Protein AF-L2GPK9-F1 (afdb_monomer_lite)

pLDDT: mean 71.72, std 14.62, range [47.62, 94.94]

Radius of gyration: 37.65 Å; chains: 1; bounding box: 80×29×117 Å

Sequence (103 aa):
MLRKLNVPTHHSKVYISKYLNKDEVLEAPKKIKKKHSPYFPNILCKFYAKNGCSKGDECIFSHDISRFQTGIEETEYALKEEDENEDMKKLHEDKSTFVSPFE

Secondary structure (DSSP, 8-state):
--------SSS-HHHHHHHHHT-S--------------SEEEEE-HHHHTT--TTGGG-SEE--GGG------------------------------------

InterPro domains:
  IPR000571 Zinc finger, CCCH-type [PS50103] (39-66)
  IPR036855 Zinc finger, CCCH-type superfamily [SSF90229] (42-64)
  IPR041367 E3 ligase, CCCH-type zinc finger [PF18044] (44-64)

Organism: Vittaforma corneae (strain ATCC 50505) (NCBI:txid993615)

Structure (mmCIF, N/CA/C/O backbone):
data_AF-L2GPK9-F1
#
_entry.id   AF-L2GPK9-F1
#
loop_
_atom_site.group_PDB
_atom_site.id
_atom_site.type_symbol
_atom_site.label_atom_id
_atom_site.label_alt_id
_atom_site.label_comp_id
_atom_site.label_asym_id
_atom_site.label_entity_id
_atom_site.label_seq_id
_atom_site.pdbx_PDB_ins_code
_atom_site.Cartn_x
_atom_site.Cartn_y
_atom_site.Cartn_z
_atom_site.occupancy
_atom_site.B_iso_or_equiv
_atom_site.auth_seq_id
_atom_site.auth_comp_id
_atom_site.auth_asym_id
_atom_site.auth_atom_id
_atom_site.pdbx_PDB_model_num
ATOM 1 N N . MET A 1 1 ? -19.624 5.073 43.455 1.00 68.69 1 MET A N 1
ATOM 2 C CA . MET A 1 1 ? -18.413 4.640 42.720 1.00 68.69 1 MET A CA 1
ATOM 3 C C . MET A 1 1 ? -18.837 4.169 41.335 1.00 68.69 1 MET A C 1
ATOM 5 O O . MET A 1 1 ? -19.572 3.193 41.251 1.00 68.69 1 MET A O 1
ATOM 9 N N . LEU A 1 2 ? -18.468 4.876 40.262 1.00 55.59 2 LEU A N 1
ATOM 10 C CA . LEU A 1 2 ? -18.796 4.434 38.901 1.00 55.59 2 LEU A CA 1
ATOM 11 C C . LEU A 1 2 ? -17.942 3.208 38.559 1.00 55.59 2 LEU A C 1
ATOM 13 O O . LEU A 1 2 ? -16.715 3.257 38.654 1.00 55.59 2 LEU A O 1
ATOM 17 N N . ARG A 1 3 ? -18.593 2.096 38.201 1.00 61.28 3 ARG A N 1
ATOM 18 C CA . ARG A 1 3 ? -17.898 0.887 37.745 1.00 61.28 3 ARG A CA 1
ATOM 19 C C . ARG A 1 3 ? -17.177 1.230 36.444 1.00 61.28 3 ARG A C 1
ATOM 21 O O . ARG A 1 3 ? -17.822 1.620 35.474 1.00 61.28 3 ARG A O 1
ATOM 28 N N . LYS A 1 4 ? -15.849 1.101 36.423 1.00 54.50 4 LYS A N 1
ATOM 29 C CA . LYS A 1 4 ? -15.071 1.216 35.186 1.00 54.50 4 LYS A CA 1
ATOM 30 C C . LYS A 1 4 ? -15.477 0.057 34.279 1.00 54.50 4 LYS A C 1
ATOM 32 O O . LYS A 1 4 ? -15.090 -1.083 34.518 1.00 54.50 4 LYS A O 1
ATOM 37 N N . LEU A 1 5 ? -16.305 0.339 33.280 1.00 62.94 5 LEU A N 1
ATOM 38 C CA . LEU A 1 5 ? -16.578 -0.614 32.215 1.00 62.94 5 LEU A CA 1
ATOM 39 C C . LEU A 1 5 ? -15.303 -0.735 31.381 1.00 62.94 5 LEU A C 1
ATOM 41 O O . LEU A 1 5 ? -14.780 0.267 30.894 1.00 62.94 5 LEU A O 1
ATOM 45 N N . ASN A 1 6 ? -14.788 -1.954 31.241 1.00 62.47 6 ASN A N 1
ATOM 46 C CA . ASN A 1 6 ? -13.648 -2.236 30.378 1.00 62.47 6 ASN A CA 1
ATOM 47 C C . ASN A 1 6 ? -14.157 -2.282 28.928 1.00 62.47 6 ASN A C 1
ATOM 49 O O . ASN A 1 6 ? -14.449 -3.347 28.390 1.00 62.47 6 ASN A O 1
ATOM 53 N N . VAL A 1 7 ? -14.424 -1.107 28.352 1.00 61.34 7 VAL A N 1
ATOM 54 C CA . VAL A 1 7 ? -14.968 -0.974 26.995 1.00 61.34 7 VAL A CA 1
ATOM 55 C C . VAL A 1 7 ? -13.808 -1.001 25.996 1.00 61.34 7 VAL A C 1
ATOM 57 O O . VAL A 1 7 ? -12.851 -0.249 26.175 1.00 61.34 7 VAL A O 1
ATOM 60 N N . PRO A 1 8 ? -13.871 -1.814 24.928 1.00 66.69 8 PRO A N 1
ATOM 61 C CA . PRO A 1 8 ? -12.860 -1.807 23.876 1.00 66.69 8 PRO A CA 1
ATOM 62 C C . PRO A 1 8 ? -12.878 -0.466 23.117 1.00 66.69 8 PRO A C 1
ATOM 64 O O . PRO A 1 8 ? -13.730 -0.233 22.264 1.00 66.69 8 PRO A O 1
ATOM 67 N N . THR A 1 9 ? -11.950 0.441 23.435 1.00 63.94 9 THR A N 1
ATOM 68 C CA . THR A 1 9 ? -11.950 1.831 22.930 1.00 63.94 9 THR A CA 1
ATOM 69 C C . THR A 1 9 ? -11.411 1.993 21.506 1.00 63.94 9 THR A C 1
ATOM 71 O O . THR A 1 9 ? -11.593 3.048 20.908 1.00 63.94 9 THR A O 1
ATOM 74 N N . HIS A 1 10 ? -10.777 0.962 20.937 1.00 71.88 10 HIS A N 1
ATOM 75 C CA . HIS A 1 10 ? -10.147 1.013 19.611 1.00 71.88 10 HIS A CA 1
ATOM 76 C C . HIS A 1 10 ? -10.746 -0.019 18.637 1.00 71.88 10 HIS A C 1
ATOM 78 O O . HIS A 1 10 ? -10.041 -0.818 18.016 1.00 71.88 10 HIS A O 1
ATOM 84 N N . HIS A 1 11 ? -12.072 -0.026 18.518 1.00 72.12 11 HIS A N 1
ATOM 85 C CA . HIS A 1 11 ? -12.796 -0.880 17.576 1.00 72.12 11 HIS A CA 1
ATOM 86 C C . HIS A 1 11 ? -13.706 -0.052 16.668 1.00 72.12 11 HIS A C 1
ATOM 88 O O . HIS A 1 11 ? -13.986 1.113 16.941 1.00 72.12 11 HIS A O 1
ATOM 94 N N . SER A 1 12 ? -14.146 -0.638 15.551 1.00 78.25 12 SER A N 1
ATOM 95 C CA . SER A 1 12 ? -15.017 0.061 14.604 1.00 78.25 12 SER A CA 1
ATOM 96 C C . SER A 1 12 ? -16.313 0.524 15.281 1.00 78.25 12 SER A C 1
ATOM 98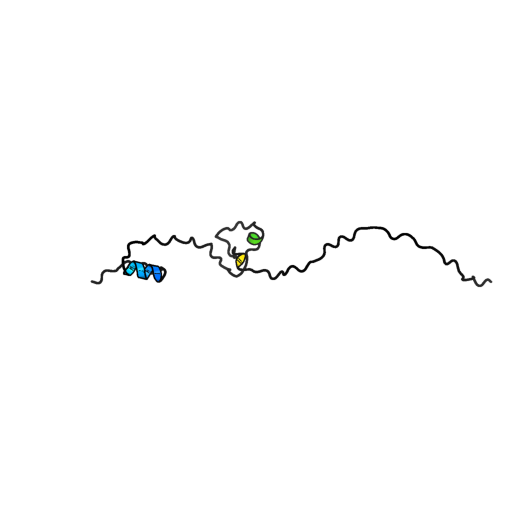 O O . SER A 1 12 ? -16.817 -0.122 16.201 1.00 78.25 12 SER A O 1
ATOM 100 N N . LYS A 1 13 ? -16.899 1.621 14.786 1.00 80.62 13 LYS A N 1
ATOM 101 C CA . LYS A 1 13 ? -18.177 2.161 15.290 1.00 80.62 13 LYS A CA 1
ATOM 102 C C . LYS A 1 13 ? -19.283 1.094 15.335 1.00 80.62 13 LYS A C 1
ATOM 104 O O . LYS A 1 13 ? -20.061 1.051 16.282 1.00 80.62 13 LYS A O 1
ATOM 109 N N . VAL A 1 14 ? -19.296 0.194 14.348 1.00 79.31 14 VAL A N 1
ATOM 110 C CA . VAL A 1 14 ? -20.222 -0.948 14.263 1.00 79.31 14 VAL A CA 1
ATOM 111 C C . VAL A 1 14 ? -20.005 -1.941 15.410 1.00 79.31 14 VAL A C 1
ATOM 113 O O . VAL A 1 14 ? -20.970 -2.393 16.018 1.00 79.31 14 VAL A O 1
ATOM 116 N N . TYR A 1 15 ? -18.752 -2.259 15.740 1.00 75.31 15 TYR A N 1
ATOM 117 C CA . TYR A 1 15 ? -18.425 -3.158 16.849 1.00 75.31 15 TYR A CA 1
ATOM 118 C C . TYR A 1 15 ? -18.801 -2.546 18.204 1.00 75.31 15 TYR A C 1
ATOM 120 O O . TYR A 1 15 ? -19.410 -3.217 19.032 1.00 75.31 15 TYR A O 1
ATOM 128 N N . ILE A 1 16 ? -18.499 -1.259 18.409 1.00 79.25 16 ILE A N 1
ATOM 129 C CA . ILE A 1 16 ? -18.842 -0.544 19.647 1.00 79.25 16 ILE A CA 1
ATOM 130 C C . ILE A 1 16 ? -20.366 -0.507 19.841 1.00 79.25 16 ILE A C 1
ATOM 132 O O . ILE A 1 16 ? -20.841 -0.766 20.943 1.00 79.25 16 ILE A O 1
ATOM 136 N N . SER A 1 17 ? -21.135 -0.261 18.773 1.00 80.69 17 SER A N 1
ATOM 137 C CA . SER A 1 17 ? -22.604 -0.297 18.811 1.00 80.69 17 SER A CA 1
ATOM 138 C C . SER A 1 17 ? -23.140 -1.654 19.274 1.00 80.69 17 SER A C 1
ATOM 140 O O . SER A 1 17 ? -23.973 -1.700 20.171 1.00 80.69 17 SER A O 1
ATOM 142 N N . LYS A 1 18 ? -22.648 -2.759 18.702 1.00 78.56 18 LYS A N 1
ATOM 143 C CA . LYS A 1 18 ? -23.078 -4.118 19.078 1.00 78.56 18 LYS A CA 1
ATOM 144 C C . LYS A 1 18 ? -22.677 -4.482 20.511 1.00 78.56 18 LYS A C 1
ATOM 146 O O . LYS A 1 18 ? -23.461 -5.085 21.235 1.00 78.56 18 LYS A O 1
ATOM 151 N N . TYR A 1 19 ? -21.486 -4.059 20.946 1.00 74.50 19 TYR A N 1
ATOM 152 C CA . TYR A 1 19 ? -21.000 -4.259 22.316 1.00 74.50 19 TYR A CA 1
ATOM 153 C C . TYR A 1 19 ? -21.883 -3.556 23.358 1.00 74.50 19 TYR A C 1
ATOM 155 O O . TYR A 1 19 ? -22.182 -4.131 24.402 1.00 74.50 19 TYR A O 1
ATOM 163 N N . LEU A 1 20 ? -22.325 -2.326 23.072 1.00 80.81 20 LEU A N 1
ATOM 164 C CA . LEU A 1 20 ? -23.234 -1.579 23.949 1.00 80.81 20 LEU A CA 1
ATOM 165 C C . LEU A 1 20 ? -24.628 -2.215 24.021 1.00 80.81 20 LEU A C 1
ATOM 167 O O . LEU A 1 20 ? -25.238 -2.211 25.088 1.00 80.81 20 LEU A O 1
ATOM 171 N N . ASN A 1 21 ? -25.091 -2.803 22.917 1.00 83.62 21 ASN A N 1
ATOM 172 C CA . ASN A 1 21 ? -26.389 -3.472 22.830 1.00 83.62 21 ASN A CA 1
ATOM 173 C C . ASN A 1 21 ? -26.395 -4.899 23.412 1.00 83.62 21 ASN A C 1
ATOM 175 O O . ASN A 1 21 ? -27.468 -5.464 23.588 1.00 83.62 21 ASN A O 1
ATOM 179 N N . LYS A 1 22 ? -25.225 -5.470 23.750 1.00 71.25 22 LYS A N 1
ATOM 180 C CA . LYS A 1 22 ? -25.058 -6.878 24.172 1.00 71.25 22 LYS A CA 1
ATOM 181 C C . LYS A 1 22 ? -25.631 -7.895 23.174 1.00 71.25 22 LYS A C 1
ATOM 183 O O . LYS A 1 22 ? -26.070 -8.970 23.574 1.00 71.25 22 LYS A O 1
ATOM 188 N N . ASP A 1 23 ? -25.587 -7.588 21.882 1.00 73.56 23 ASP A N 1
ATOM 189 C CA . ASP A 1 23 ? -25.968 -8.554 20.852 1.00 73.56 23 ASP A CA 1
ATOM 190 C C . ASP A 1 23 ? -24.928 -9.697 20.853 1.00 73.56 23 ASP A C 1
ATOM 192 O O . ASP A 1 23 ? -23.748 -9.460 20.588 1.00 73.56 23 ASP A O 1
ATOM 196 N N . GLU A 1 24 ? -25.341 -10.926 21.187 1.00 63.50 24 GLU A N 1
ATOM 197 C CA . GLU A 1 24 ? -24.496 -12.105 21.497 1.00 63.50 24 GLU A CA 1
ATOM 198 C C . GLU A 1 24 ? -23.598 -12.643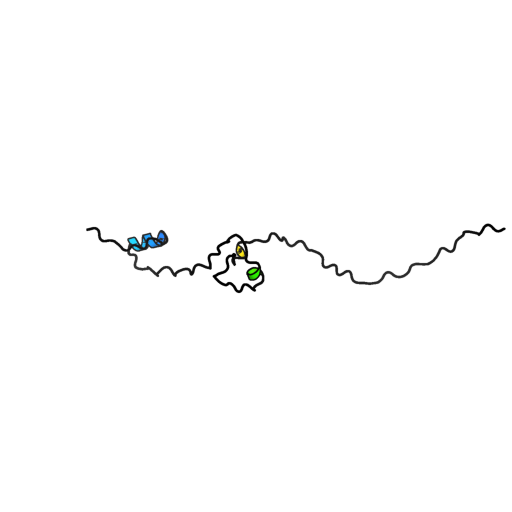 20.357 1.00 63.50 24 GLU A C 1
ATOM 200 O O . GLU A 1 24 ? -23.044 -13.734 20.454 1.00 63.50 24 GLU A O 1
ATOM 205 N N . VAL A 1 25 ? -23.359 -11.888 19.286 1.00 59.56 25 VAL A N 1
ATOM 206 C CA . VAL A 1 25 ? -22.484 -12.309 18.180 1.00 59.56 25 VAL A CA 1
ATOM 207 C C . VAL A 1 25 ? -21.262 -11.400 18.106 1.00 59.56 25 VAL A C 1
ATOM 209 O O . VAL A 1 25 ? -21.084 -10.615 17.172 1.00 59.56 25 VAL A O 1
ATOM 212 N N . LEU A 1 26 ? -20.400 -11.493 19.117 1.00 60.44 26 LEU A N 1
ATOM 213 C CA . LEU A 1 26 ? -19.058 -10.920 19.066 1.00 60.44 26 LEU A CA 1
ATOM 214 C C . LEU A 1 26 ? -18.065 -12.025 18.705 1.00 60.44 26 LEU A C 1
ATOM 216 O O . LEU A 1 26 ? -17.259 -12.453 19.528 1.00 60.44 26 LEU A O 1
ATOM 220 N N . GLU A 1 27 ? -18.094 -12.461 17.442 1.00 62.16 27 GLU A N 1
ATOM 221 C CA . GLU A 1 27 ? -16.880 -12.997 16.822 1.00 62.16 27 GLU A CA 1
ATOM 222 C C . GLU A 1 27 ? -15.799 -11.929 17.024 1.00 62.16 27 GLU A C 1
ATOM 224 O O . GLU A 1 27 ? -15.904 -10.813 16.498 1.00 62.16 27 GLU A O 1
ATOM 229 N N . ALA A 1 28 ? -14.806 -12.228 17.866 1.00 59.00 28 ALA A N 1
ATOM 230 C CA . ALA A 1 28 ? -13.729 -11.295 18.149 1.00 59.00 28 ALA A CA 1
ATOM 231 C C . ALA A 1 28 ? -13.136 -10.835 16.807 1.00 59.00 28 ALA A C 1
ATOM 233 O O . ALA A 1 28 ? -12.825 -11.687 15.967 1.00 59.00 28 ALA A O 1
ATOM 234 N N . PRO A 1 29 ? -12.993 -9.518 16.560 1.00 61.28 29 PRO A N 1
ATOM 235 C CA . PRO A 1 29 ? -12.496 -9.038 15.284 1.00 61.28 29 PRO A CA 1
ATOM 236 C C . PRO A 1 29 ? -11.130 -9.670 15.070 1.00 61.28 29 PRO A C 1
ATOM 238 O O . PRO A 1 29 ? -10.201 -9.435 15.850 1.00 61.28 29 PRO A O 1
ATOM 241 N N . LYS A 1 30 ? -11.036 -10.526 14.045 1.00 60.47 30 LYS A N 1
ATOM 242 C CA . LYS A 1 30 ? -9.793 -11.201 13.678 1.00 60.47 30 LYS A CA 1
ATOM 243 C C . LYS A 1 30 ? -8.741 -10.108 13.577 1.00 60.47 30 LYS A C 1
ATOM 245 O O . LYS A 1 30 ? -8.903 -9.187 12.777 1.00 60.47 30 LYS A O 1
ATOM 250 N N . LYS A 1 31 ? -7.717 -10.159 14.439 1.00 55.31 31 LYS A N 1
ATOM 251 C CA . LYS A 1 31 ? -6.597 -9.214 14.401 1.00 55.31 31 LYS A CA 1
ATOM 252 C C . LYS A 1 31 ? -6.044 -9.268 12.984 1.00 55.31 31 LYS A C 1
ATOM 254 O O . LYS A 1 31 ? -5.358 -10.226 12.634 1.00 55.31 31 LYS A O 1
ATOM 259 N N . ILE A 1 32 ? -6.378 -8.276 12.163 1.00 61.06 32 ILE A N 1
ATOM 260 C CA . ILE A 1 32 ? -5.765 -8.115 10.853 1.00 61.06 32 ILE A CA 1
ATOM 261 C C . ILE A 1 32 ? -4.291 -7.907 11.179 1.00 61.06 32 ILE A C 1
ATOM 263 O O . ILE A 1 32 ? -3.933 -6.891 11.780 1.00 61.06 32 ILE A O 1
ATOM 267 N N . LYS A 1 33 ? -3.458 -8.921 10.908 1.00 56.88 33 LYS A N 1
ATOM 268 C CA . LYS A 1 33 ? -2.013 -8.813 11.098 1.00 56.88 33 LYS A CA 1
ATOM 269 C C . LYS A 1 33 ? -1.592 -7.619 10.255 1.00 56.88 33 LYS A C 1
ATOM 271 O O . LYS A 1 33 ? -1.745 -7.648 9.034 1.00 56.88 33 LYS A O 1
ATOM 276 N N . LYS A 1 34 ? -1.190 -6.533 10.916 1.00 56.06 34 LYS A N 1
ATOM 277 C CA . LYS A 1 34 ? -0.728 -5.333 10.226 1.00 56.06 34 LYS A CA 1
ATOM 278 C C . LYS A 1 34 ? 0.423 -5.791 9.338 1.00 56.06 34 LYS A C 1
ATOM 280 O O . LYS A 1 34 ? 1.397 -6.332 9.857 1.00 56.06 34 LYS A O 1
ATOM 285 N N . LYS A 1 35 ? 0.274 -5.656 8.017 1.00 63.38 35 LYS A N 1
ATOM 286 C CA . LYS A 1 35 ? 1.410 -5.813 7.108 1.00 63.38 35 LYS A CA 1
ATOM 287 C C . LYS A 1 35 ? 2.473 -4.814 7.570 1.00 63.38 35 LYS A C 1
ATOM 289 O O . LYS A 1 35 ? 2.108 -3.726 8.022 1.00 63.38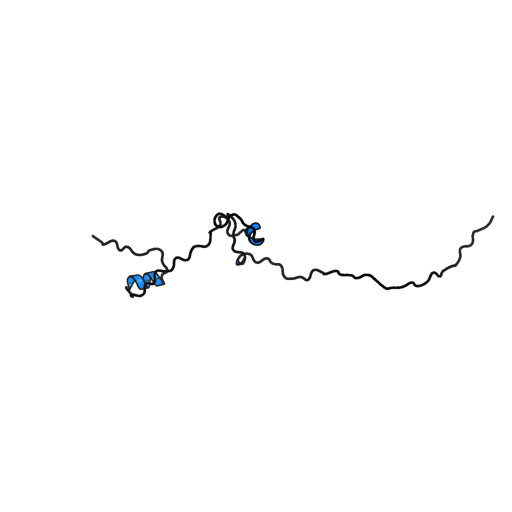 35 LYS A O 1
ATOM 294 N N . HIS A 1 36 ? 3.736 -5.230 7.548 1.00 76.81 36 HIS A N 1
ATOM 295 C CA . H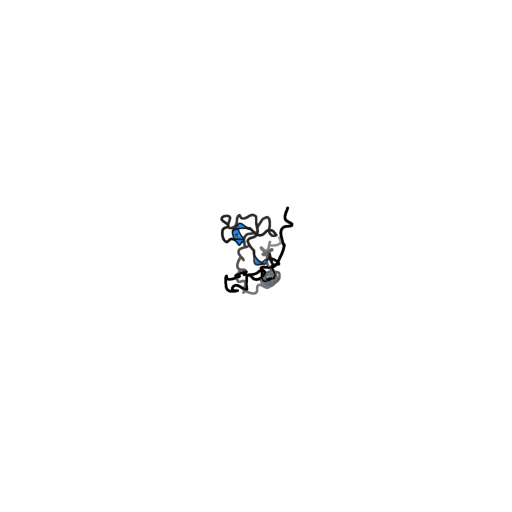IS A 1 36 ? 4.887 -4.418 7.926 1.00 76.81 36 HIS A CA 1
ATOM 296 C C . HIS A 1 36 ? 4.705 -2.936 7.530 1.00 76.81 36 HIS A C 1
ATOM 298 O O . HIS A 1 36 ? 4.367 -2.640 6.383 1.00 76.81 36 HIS A O 1
ATOM 304 N N . SER A 1 37 ? 4.857 -2.025 8.502 1.00 83.44 37 SER A N 1
ATOM 305 C CA . SER A 1 37 ? 4.718 -0.576 8.310 1.00 83.44 37 SER A CA 1
ATOM 306 C C . SER A 1 37 ? 6.106 0.023 8.069 1.00 83.44 37 SER A C 1
ATOM 308 O O . SER A 1 37 ? 6.826 0.251 9.044 1.00 83.44 37 SER A O 1
ATOM 310 N N . PRO A 1 38 ? 6.502 0.269 6.811 1.00 87.06 38 PRO A N 1
ATOM 311 C CA . PRO A 1 38 ? 7.819 0.807 6.488 1.00 87.06 38 PRO A CA 1
ATOM 312 C C . PRO A 1 38 ? 7.973 2.239 7.012 1.00 87.06 38 PRO A C 1
ATOM 314 O O . PRO A 1 38 ? 7.003 2.996 7.088 1.00 87.06 38 PRO A O 1
ATOM 317 N N . TYR A 1 39 ? 9.210 2.636 7.317 1.00 89.56 39 TYR A N 1
ATOM 318 C CA . TYR A 1 39 ? 9.535 4.019 7.687 1.00 89.56 39 TYR A CA 1
ATOM 319 C C . TYR A 1 39 ? 9.343 4.984 6.500 1.00 89.56 39 TYR A C 1
ATOM 321 O O . TYR A 1 39 ? 8.928 6.126 6.676 1.00 89.56 39 TYR A O 1
ATOM 329 N N . PHE A 1 40 ? 9.567 4.497 5.277 1.00 89.25 40 PHE A N 1
ATOM 330 C CA . PHE A 1 40 ? 9.349 5.214 4.023 1.00 89.25 40 PHE A CA 1
ATOM 331 C C . PHE A 1 40 ? 8.259 4.522 3.179 1.00 89.25 40 PHE A C 1
ATOM 333 O O . PHE A 1 40 ? 8.574 3.771 2.252 1.00 89.25 40 PHE A O 1
ATOM 340 N N . PRO A 1 41 ? 6.962 4.764 3.460 1.00 88.12 41 PRO A N 1
ATOM 341 C CA . PRO A 1 41 ? 5.855 4.109 2.755 1.00 88.12 41 PRO A CA 1
ATOM 342 C C . PRO A 1 41 ? 5.698 4.555 1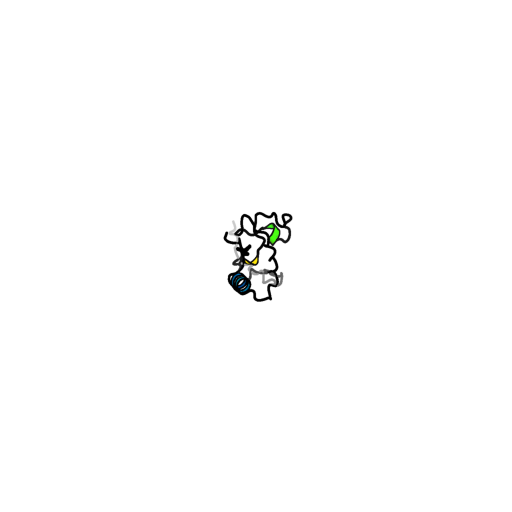.296 1.00 88.12 41 PRO A C 1
ATOM 344 O O . PRO A 1 41 ? 5.164 3.797 0.492 1.00 88.12 41 PRO A O 1
ATOM 347 N N . ASN A 1 42 ? 6.200 5.746 0.950 1.00 90.56 42 ASN A N 1
ATOM 348 C CA . ASN A 1 42 ? 6.159 6.321 -0.400 1.00 90.56 42 ASN A CA 1
ATOM 349 C C . ASN A 1 42 ? 7.381 5.946 -1.253 1.00 90.56 42 ASN A C 1
ATOM 351 O O . ASN A 1 42 ? 7.584 6.526 -2.314 1.00 90.56 42 ASN A O 1
ATOM 355 N N . ILE A 1 43 ? 8.233 5.028 -0.790 1.00 91.50 43 ILE A N 1
ATOM 356 C CA . ILE A 1 43 ? 9.402 4.564 -1.543 1.00 91.50 43 ILE A CA 1
ATOM 357 C C . ILE A 1 43 ? 9.330 3.046 -1.647 1.00 91.50 43 ILE A C 1
ATOM 359 O O . ILE A 1 43 ? 9.368 2.354 -0.630 1.00 91.50 43 ILE A O 1
ATOM 363 N N . LEU A 1 44 ? 9.254 2.525 -2.873 1.00 92.94 44 LEU A N 1
ATOM 364 C CA . LEU A 1 44 ? 9.274 1.087 -3.125 1.00 92.94 44 LEU A CA 1
ATOM 365 C C . LEU A 1 44 ? 10.674 0.513 -2.869 1.00 92.94 44 LEU A C 1
ATOM 367 O O . LEU A 1 44 ? 11.690 1.045 -3.326 1.00 92.94 44 LEU A O 1
ATOM 371 N N . CYS A 1 45 ? 10.740 -0.615 -2.170 1.00 93.56 45 CYS A N 1
ATOM 372 C CA . CYS A 1 45 ? 11.976 -1.355 -1.983 1.00 93.56 45 CYS A CA 1
ATOM 373 C C . CYS A 1 45 ? 12.441 -1.950 -3.319 1.00 93.56 45 CYS A C 1
ATOM 375 O O . CYS A 1 45 ? 11.843 -2.890 -3.842 1.00 93.56 45 CYS A O 1
ATOM 377 N N . LYS A 1 46 ? 13.566 -1.452 -3.840 1.00 92.44 46 LYS A N 1
ATOM 378 C CA . LYS A 1 46 ? 14.171 -1.925 -5.098 1.00 92.44 46 LYS A CA 1
ATOM 379 C C . LYS A 1 46 ? 14.511 -3.419 -5.074 1.00 92.44 46 LYS A C 1
ATOM 381 O O . LYS A 1 46 ? 14.403 -4.088 -6.094 1.00 92.44 46 LYS A O 1
ATOM 386 N N . PHE A 1 47 ? 14.920 -3.941 -3.917 1.00 94.94 47 PHE A N 1
ATOM 387 C CA . PHE A 1 47 ? 15.226 -5.363 -3.752 1.00 94.94 47 PHE A CA 1
ATOM 388 C C . PHE A 1 47 ? 13.958 -6.211 -3.709 1.00 94.94 47 PHE A C 1
ATOM 390 O O . PHE A 1 47 ? 13.941 -7.297 -4.272 1.00 94.94 47 PHE A O 1
ATOM 397 N N . TYR A 1 48 ? 12.882 -5.706 -3.101 1.00 93.38 48 TYR A N 1
ATOM 398 C CA . TYR A 1 48 ? 11.595 -6.399 -3.087 1.00 93.38 48 TYR A CA 1
ATOM 399 C C . TYR A 1 48 ? 10.973 -6.452 -4.480 1.00 93.38 48 TYR A C 1
ATOM 401 O O . TYR A 1 48 ? 10.503 -7.504 -4.885 1.00 93.38 48 TYR A O 1
ATOM 409 N N . ALA A 1 49 ? 11.065 -5.361 -5.247 1.00 91.12 49 ALA A N 1
ATOM 410 C CA . ALA A 1 49 ? 10.627 -5.325 -6.643 1.00 91.12 49 ALA A CA 1
ATOM 411 C C . ALA A 1 49 ? 11.358 -6.353 -7.532 1.00 91.12 49 ALA A C 1
ATOM 413 O O . ALA A 1 49 ? 10.817 -6.797 -8.536 1.00 91.12 49 ALA A O 1
ATOM 414 N N . LYS A 1 50 ? 12.579 -6.752 -7.150 1.00 92.56 50 LYS A N 1
ATOM 415 C CA . LYS A 1 50 ? 13.367 -7.811 -7.802 1.00 92.56 50 LYS A CA 1
ATOM 416 C C . LYS A 1 50 ? 13.221 -9.182 -7.126 1.00 92.56 50 LYS A C 1
ATOM 418 O O . LYS A 1 50 ? 14.018 -10.072 -7.399 1.00 92.56 50 LYS A O 1
ATOM 423 N N . ASN A 1 51 ? 12.262 -9.346 -6.214 1.00 90.62 51 ASN A N 1
ATOM 424 C CA . ASN A 1 51 ? 12.042 -10.561 -5.421 1.00 90.62 51 ASN A CA 1
ATOM 425 C C . ASN A 1 51 ? 13.262 -11.021 -4.588 1.00 90.62 51 ASN A C 1
ATOM 427 O O . ASN A 1 51 ? 13.434 -12.209 -4.339 1.00 90.62 51 ASN A O 1
ATOM 431 N N . GLY A 1 52 ? 14.106 -10.090 -4.130 1.00 93.56 52 GLY A N 1
ATOM 432 C CA . GLY A 1 52 ? 15.367 -10.370 -3.424 1.00 93.56 52 GLY A CA 1
ATOM 433 C C . GLY A 1 52 ? 15.581 -9.570 -2.134 1.00 93.56 52 GLY A C 1
ATOM 434 O O . GLY A 1 52 ? 16.720 -9.305 -1.757 1.00 93.56 52 GLY A O 1
ATOM 435 N N . CYS A 1 53 ? 14.520 -9.108 -1.466 1.00 94.44 53 CYS A N 1
ATOM 436 C CA . CYS A 1 53 ? 14.662 -8.376 -0.203 1.00 94.44 53 CYS A CA 1
ATOM 437 C C . CYS A 1 53 ? 14.898 -9.324 0.984 1.00 94.44 53 CYS A C 1
ATOM 439 O O . CYS A 1 53 ? 13.987 -10.042 1.384 1.00 94.44 53 CYS A O 1
ATOM 441 N N . SER A 1 54 ? 16.073 -9.252 1.617 1.00 94.38 54 SER A N 1
ATOM 442 C CA . SER A 1 54 ? 16.394 -10.043 2.822 1.00 94.38 54 SER A CA 1
ATOM 443 C C . SER A 1 54 ? 15.914 -9.419 4.137 1.00 94.38 54 SER A C 1
ATOM 445 O O . SER A 1 54 ? 16.036 -10.042 5.184 1.00 94.38 54 SER A O 1
ATOM 447 N N . LYS A 1 55 ? 15.397 -8.181 4.111 1.00 91.75 55 LYS A N 1
ATOM 448 C CA . LYS A 1 55 ? 15.025 -7.436 5.330 1.00 91.75 55 LYS A CA 1
ATOM 449 C C . LYS A 1 55 ? 13.652 -7.809 5.895 1.00 91.75 55 LYS A C 1
ATOM 451 O O . LYS A 1 55 ? 13.347 -7.418 7.013 1.00 91.75 55 LYS A O 1
ATOM 456 N N . GLY A 1 56 ? 12.815 -8.516 5.131 1.00 87.88 56 GLY A N 1
ATOM 457 C CA . GLY A 1 56 ? 11.483 -8.935 5.580 1.00 87.88 56 GLY A CA 1
ATOM 458 C C . GLY A 1 56 ? 10.655 -7.777 6.155 1.00 87.88 56 GLY A C 1
ATOM 459 O O . GLY A 1 56 ? 10.465 -6.761 5.484 1.00 87.88 56 GLY A O 1
ATOM 460 N N . ASP A 1 57 ? 10.207 -7.933 7.403 1.00 88.12 57 ASP A N 1
ATOM 461 C CA . ASP A 1 57 ? 9.404 -6.954 8.152 1.00 88.12 57 ASP A CA 1
ATOM 462 C C . ASP A 1 57 ? 10.234 -5.847 8.842 1.00 88.12 57 ASP A C 1
ATOM 464 O O . ASP A 1 57 ? 9.674 -4.985 9.519 1.00 88.12 57 ASP A O 1
ATOM 468 N N . GLU A 1 58 ? 11.558 -5.841 8.691 1.00 89.81 58 GLU A N 1
ATOM 469 C CA . GLU A 1 58 ? 12.452 -4.774 9.177 1.00 89.81 58 GLU A CA 1
ATOM 470 C C . GLU A 1 58 ? 12.890 -3.835 8.041 1.00 89.81 58 GLU A C 1
ATOM 472 O O . GLU A 1 58 ? 13.747 -2.962 8.208 1.00 89.81 58 GLU A O 1
ATOM 477 N N . CYS A 1 59 ? 12.325 -4.009 6.843 1.00 92.75 59 CYS A N 1
ATOM 478 C CA . CYS A 1 59 ? 12.643 -3.158 5.711 1.00 92.75 59 CYS A CA 1
ATOM 479 C C . CYS A 1 59 ? 12.204 -1.712 5.979 1.00 92.75 59 CYS A C 1
ATOM 481 O O . CYS A 1 59 ? 11.095 -1.433 6.394 1.00 92.75 59 CYS A O 1
ATOM 483 N N . ILE A 1 60 ? 13.055 -0.728 5.715 1.00 93.56 60 ILE A N 1
ATOM 484 C CA . ILE A 1 60 ? 12.640 0.676 5.874 1.00 93.56 60 ILE A CA 1
ATOM 485 C C . ILE A 1 60 ? 11.793 1.172 4.693 1.00 93.56 60 ILE A C 1
ATOM 487 O O . ILE A 1 60 ? 11.197 2.241 4.781 1.00 93.56 60 ILE A O 1
ATOM 491 N N . PHE A 1 61 ? 11.750 0.412 3.597 1.00 93.56 61 PHE A N 1
ATOM 492 C CA . PHE A 1 61 ? 11.088 0.758 2.339 1.00 93.56 61 PHE A CA 1
ATOM 493 C C . PHE A 1 61 ? 9.827 -0.084 2.129 1.00 93.56 61 PHE A C 1
ATOM 495 O O . PHE A 1 61 ? 9.730 -1.209 2.612 1.00 93.56 61 PHE A O 1
ATOM 502 N N . SER A 1 62 ? 8.876 0.435 1.358 1.00 92.44 62 SER A N 1
ATOM 503 C CA . SER A 1 62 ? 7.604 -0.231 1.087 1.00 92.44 62 SER A CA 1
ATOM 504 C C . SER A 1 62 ? 7.761 -1.493 0.239 1.00 92.44 62 SER A C 1
ATOM 506 O O . SER A 1 62 ? 8.490 -1.510 -0.751 1.00 92.44 62 SER A O 1
ATOM 508 N N . HIS A 1 63 ? 7.041 -2.549 0.614 1.00 91.88 63 HIS A N 1
ATOM 509 C CA . HIS A 1 63 ? 6.859 -3.775 -0.173 1.00 91.88 63 HIS A CA 1
ATOM 510 C C . HIS A 1 63 ? 5.504 -3.792 -0.907 1.00 91.88 63 HIS A C 1
ATOM 512 O O . HIS A 1 63 ? 5.118 -4.794 -1.500 1.00 91.88 63 HIS A O 1
ATOM 518 N N . ASP A 1 64 ? 4.744 -2.696 -0.867 1.00 89.75 64 ASP A N 1
ATOM 519 C CA . ASP A 1 64 ? 3.426 -2.625 -1.495 1.00 89.75 64 ASP A CA 1
ATOM 520 C C . ASP A 1 64 ? 3.530 -2.105 -2.936 1.00 89.75 64 ASP A C 1
ATOM 522 O O . ASP A 1 64 ? 3.364 -0.913 -3.186 1.00 89.75 64 ASP A O 1
ATOM 526 N N . ILE A 1 65 ? 3.820 -3.005 -3.883 1.00 87.94 65 ILE A N 1
ATOM 527 C CA . ILE A 1 65 ? 3.995 -2.681 -5.314 1.00 87.94 65 ILE A CA 1
ATOM 528 C C . ILE A 1 65 ? 2.725 -2.050 -5.904 1.00 87.94 65 ILE A C 1
ATOM 530 O O . ILE A 1 65 ? 2.815 -1.160 -6.742 1.00 87.94 65 ILE A O 1
ATOM 534 N N . SER A 1 66 ? 1.542 -2.431 -5.409 1.00 85.69 66 SER A N 1
ATOM 535 C CA . SER A 1 66 ? 0.256 -1.926 -5.912 1.00 85.69 66 SER A CA 1
ATOM 536 C C . SER A 1 66 ? 0.083 -0.411 -5.769 1.00 85.69 66 SER A C 1
ATOM 538 O O . SER A 1 66 ? -0.692 0.197 -6.503 1.00 85.69 66 SER A O 1
ATOM 540 N N . ARG A 1 67 ? 0.823 0.211 -4.842 1.00 84.31 67 ARG A N 1
ATOM 541 C CA . ARG A 1 67 ? 0.810 1.663 -4.619 1.00 84.31 67 ARG A CA 1
ATOM 542 C C . ARG A 1 67 ? 1.670 2.442 -5.611 1.00 84.31 67 ARG A C 1
ATOM 544 O O . ARG A 1 67 ? 1.527 3.657 -5.691 1.00 84.31 67 ARG A O 1
ATOM 551 N N . PHE A 1 68 ? 2.562 1.768 -6.332 1.00 85.06 68 PHE A N 1
ATOM 552 C CA . PHE A 1 68 ? 3.534 2.384 -7.228 1.00 85.06 68 PHE A CA 1
ATOM 553 C C . PHE A 1 68 ? 3.208 1.998 -8.668 1.00 85.06 68 PHE A C 1
ATOM 555 O O . PHE A 1 68 ? 3.783 1.064 -9.218 1.00 85.06 68 PHE A O 1
ATOM 562 N N . GLN A 1 69 ? 2.265 2.715 -9.279 1.00 79.19 69 GLN A N 1
ATOM 563 C CA . GLN A 1 69 ? 2.010 2.602 -10.713 1.00 79.19 69 GLN A CA 1
ATOM 564 C C . GLN A 1 69 ? 3.208 3.197 -11.460 1.00 79.19 69 GLN A C 1
ATOM 566 O O . GLN A 1 69 ? 3.444 4.404 -11.413 1.00 79.19 69 GLN A O 1
ATOM 571 N N . THR A 1 70 ? 4.008 2.355 -12.110 1.00 65.19 70 THR A N 1
ATOM 572 C CA . THR A 1 70 ? 5.018 2.827 -13.057 1.00 65.19 70 THR A CA 1
ATOM 573 C C . THR A 1 70 ? 4.283 3.221 -14.327 1.00 65.19 70 THR A C 1
ATOM 575 O O . THR A 1 70 ? 3.694 2.358 -14.971 1.00 65.19 70 THR A O 1
ATOM 578 N N . GLY A 1 71 ? 4.288 4.509 -14.667 1.00 63.00 71 GLY A N 1
ATOM 579 C CA . GLY A 1 71 ? 3.750 5.028 -15.927 1.00 63.00 71 GLY A CA 1
ATOM 580 C C . GLY A 1 71 ? 4.598 4.601 -17.124 1.00 63.00 71 GLY A C 1
ATOM 581 O O . GLY A 1 71 ? 5.210 5.440 -17.775 1.00 63.00 71 GLY A O 1
ATOM 582 N N . ILE A 1 72 ? 4.684 3.295 -17.360 1.00 61.91 72 ILE A N 1
ATOM 583 C CA . ILE A 1 72 ? 5.187 2.709 -18.595 1.00 61.91 72 ILE A CA 1
ATOM 584 C C . ILE A 1 72 ? 3.934 2.246 -19.323 1.00 61.91 72 ILE A C 1
ATOM 586 O O . ILE A 1 72 ? 3.479 1.118 -19.151 1.00 61.91 72 ILE A O 1
ATOM 590 N N . GLU A 1 73 ? 3.322 3.169 -20.058 1.00 59.19 73 GLU A N 1
ATOM 591 C CA . GLU A 1 73 ? 2.486 2.765 -21.179 1.00 59.19 73 GLU A CA 1
ATOM 592 C C . GLU A 1 73 ? 3.409 2.037 -22.160 1.00 59.19 73 GLU A C 1
ATOM 594 O O . GLU A 1 73 ? 4.508 2.512 -22.453 1.00 59.19 73 GLU A O 1
ATOM 599 N N . GLU A 1 74 ? 2.995 0.843 -22.570 1.00 60.12 74 GLU A N 1
ATOM 600 C CA . GLU A 1 74 ? 3.663 -0.032 -23.528 1.00 60.12 74 GLU A CA 1
ATOM 601 C C . GLU A 1 74 ? 3.820 0.676 -24.879 1.00 60.12 74 GLU A C 1
ATOM 603 O O . GLU A 1 74 ? 3.078 0.421 -25.821 1.00 60.12 74 GLU A O 1
ATOM 608 N N . THR A 1 75 ? 4.788 1.578 -25.013 1.00 54.88 75 THR A N 1
ATOM 609 C CA . THR A 1 75 ? 5.283 1.938 -26.336 1.00 54.88 75 THR A CA 1
ATOM 610 C C . THR A 1 75 ? 6.273 0.862 -26.738 1.00 54.88 75 THR A C 1
ATOM 612 O O . THR A 1 75 ? 7.428 0.842 -26.319 1.00 54.88 75 THR A O 1
ATOM 615 N N . GLU A 1 76 ? 5.743 -0.110 -27.479 1.00 57.12 76 GLU A N 1
ATOM 616 C CA . GLU A 1 76 ? 6.391 -0.772 -28.611 1.00 57.12 76 GLU A CA 1
ATOM 617 C C . GLU A 1 76 ? 7.783 -0.196 -28.930 1.00 57.12 76 GLU A C 1
ATOM 619 O O . GLU A 1 76 ? 7.937 0.686 -29.773 1.00 57.12 76 GLU A O 1
ATOM 624 N N . TYR A 1 77 ? 8.825 -0.684 -28.255 1.00 57.56 77 TYR A N 1
ATOM 625 C CA . TYR A 1 77 ? 10.204 -0.356 -28.602 1.00 57.56 77 TYR A CA 1
ATOM 626 C C . TYR A 1 77 ? 10.862 -1.588 -29.213 1.00 57.56 77 TYR A C 1
ATOM 628 O O . TYR A 1 77 ? 11.558 -2.356 -28.558 1.00 57.56 77 TYR A O 1
ATOM 636 N N . ALA A 1 78 ? 10.554 -1.749 -30.499 1.00 55.59 78 ALA A N 1
ATOM 637 C CA . ALA A 1 78 ? 11.440 -2.214 -31.557 1.00 55.59 78 ALA A CA 1
ATOM 638 C C . ALA A 1 78 ? 12.313 -3.444 -31.246 1.00 55.59 78 ALA A C 1
ATOM 640 O O . ALA A 1 78 ? 13.503 -3.332 -30.943 1.00 55.59 78 ALA A O 1
ATOM 641 N N . LEU A 1 79 ? 11.749 -4.625 -31.505 1.00 57.78 79 LEU A N 1
ATOM 642 C CA . LEU A 1 79 ? 12.520 -5.698 -32.129 1.00 57.78 79 LEU A CA 1
ATOM 643 C C . LEU A 1 79 ? 13.001 -5.178 -33.494 1.00 57.78 79 LEU A C 1
ATOM 645 O O . LEU A 1 79 ? 12.251 -5.176 -34.465 1.00 57.78 79 LEU A O 1
ATOM 649 N N . LYS A 1 80 ? 14.234 -4.672 -33.556 1.00 57.19 80 LYS A N 1
ATOM 650 C CA . LYS A 1 80 ? 14.978 -4.589 -34.816 1.00 57.19 80 LYS A CA 1
ATOM 651 C C . LYS A 1 80 ? 15.699 -5.913 -35.008 1.00 57.19 80 LYS A C 1
ATOM 653 O O . LYS A 1 80 ? 16.883 -6.035 -34.713 1.00 57.19 80 LYS A O 1
ATOM 658 N N . GLU A 1 81 ? 14.936 -6.904 -35.443 1.00 59.62 81 GLU A N 1
ATOM 659 C CA . GLU A 1 81 ? 15.465 -7.998 -36.245 1.00 59.62 81 GLU A CA 1
ATOM 660 C C . GLU A 1 81 ? 15.388 -7.504 -37.694 1.00 59.62 81 GLU A C 1
ATOM 662 O O . GLU A 1 81 ? 14.336 -7.543 -38.325 1.00 59.62 81 GLU A O 1
ATOM 667 N N . GLU A 1 82 ? 16.476 -6.905 -38.176 1.00 58.12 82 GLU A N 1
ATOM 668 C CA . GLU A 1 82 ? 16.673 -6.667 -39.605 1.00 58.12 82 GLU A CA 1
ATOM 669 C C . GLU A 1 82 ? 17.620 -7.766 -40.077 1.00 58.12 82 GLU A C 1
ATOM 671 O O . GLU A 1 82 ? 18.842 -7.664 -39.951 1.00 58.12 82 GLU A O 1
ATOM 676 N N . ASP A 1 83 ? 16.993 -8.863 -40.499 1.00 54.44 83 ASP A N 1
ATOM 677 C CA . ASP A 1 83 ? 17.613 -9.983 -41.184 1.00 54.44 83 ASP A CA 1
ATOM 678 C C . ASP A 1 83 ? 18.452 -9.505 -42.374 1.00 54.44 83 ASP A C 1
ATOM 680 O O . ASP A 1 83 ? 18.095 -8.602 -43.134 1.00 54.44 83 ASP A O 1
ATOM 684 N N . GLU A 1 84 ? 19.584 -10.173 -42.534 1.00 56.00 84 GLU A N 1
ATOM 685 C CA . GLU A 1 84 ? 20.425 -10.122 -43.711 1.00 56.00 84 GLU A CA 1
ATOM 686 C C . GLU A 1 84 ? 19.651 -10.599 -44.959 1.00 56.00 84 GLU A C 1
ATOM 688 O O . GLU A 1 84 ? 18.931 -11.597 -44.907 1.00 56.00 84 GLU A O 1
ATOM 693 N N . ASN A 1 85 ? 19.977 -9.987 -46.107 1.00 52.44 85 ASN A N 1
ATOM 694 C CA . ASN A 1 85 ? 20.210 -10.639 -47.410 1.00 52.44 85 ASN A CA 1
ATOM 695 C C . ASN A 1 85 ? 19.279 -10.283 -48.595 1.00 52.44 85 ASN A C 1
ATOM 697 O O . ASN A 1 85 ? 18.068 -10.151 -48.480 1.00 52.44 85 ASN A O 1
ATOM 701 N N . GLU A 1 86 ? 19.938 -10.235 -49.758 1.00 53.97 86 GLU A N 1
ATOM 702 C CA . GLU A 1 86 ? 19.443 -10.183 -51.140 1.00 53.97 86 GLU A CA 1
ATOM 703 C C . GLU A 1 86 ? 19.001 -8.830 -51.716 1.00 53.97 86 GLU A C 1
ATOM 705 O O . GLU A 1 86 ? 17.832 -8.608 -51.994 1.00 53.97 86 GLU A O 1
ATOM 710 N N . ASP A 1 87 ? 19.972 -7.997 -52.116 1.00 54.78 87 ASP A N 1
ATOM 711 C CA . ASP A 1 87 ? 19.828 -7.350 -53.424 1.00 54.78 87 ASP A CA 1
ATOM 712 C C . ASP A 1 87 ? 21.142 -7.288 -54.205 1.00 54.78 87 ASP A C 1
ATOM 714 O O . ASP A 1 87 ? 22.158 -6.684 -53.854 1.00 54.78 87 ASP A O 1
ATOM 718 N N . MET A 1 88 ? 21.093 -8.045 -55.286 1.00 51.44 88 MET A N 1
ATOM 719 C CA . MET A 1 88 ? 22.180 -8.505 -56.111 1.00 51.44 88 MET A CA 1
ATOM 720 C C . MET A 1 88 ? 22.514 -7.427 -57.147 1.00 51.44 88 MET A C 1
ATOM 722 O O . MET A 1 88 ? 21.685 -7.041 -57.964 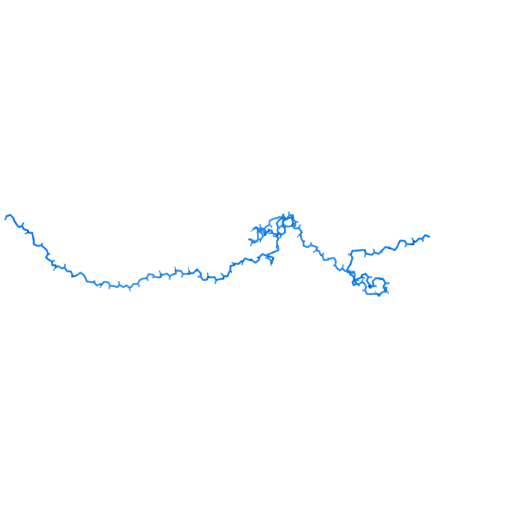1.00 51.44 88 MET A O 1
ATOM 726 N N . LYS A 1 89 ? 23.771 -6.976 -57.127 1.00 58.81 89 LYS A N 1
ATOM 727 C CA . LYS A 1 89 ? 24.611 -6.736 -58.314 1.00 58.81 89 LYS A CA 1
ATOM 728 C C . LYS A 1 89 ? 23.884 -6.127 -59.532 1.00 58.81 89 LYS A C 1
ATOM 730 O O . LYS A 1 89 ? 23.456 -6.840 -60.439 1.00 58.81 89 LYS A O 1
ATOM 735 N N . LYS A 1 90 ? 23.914 -4.798 -59.661 1.00 56.16 90 LYS A N 1
ATOM 736 C CA . LYS A 1 90 ? 23.773 -4.137 -60.969 1.00 56.16 90 LYS A CA 1
ATOM 737 C C . LYS A 1 90 ? 24.976 -3.252 -61.293 1.00 56.16 90 LYS A C 1
ATOM 739 O O . LYS A 1 90 ? 25.093 -2.129 -60.831 1.00 56.16 90 LYS A O 1
ATOM 744 N N . LEU A 1 91 ? 25.823 -3.866 -62.121 1.00 57.09 91 LEU A N 1
ATOM 745 C CA . LEU A 1 91 ? 26.508 -3.322 -63.296 1.00 57.09 91 LEU A CA 1
ATOM 746 C C . LEU A 1 91 ? 27.525 -2.192 -63.093 1.00 57.09 91 LEU A C 1
ATOM 748 O O . LEU A 1 91 ? 27.211 -1.012 -63.019 1.00 57.09 91 LEU A O 1
ATOM 752 N N . HIS A 1 92 ? 28.786 -2.620 -63.153 1.00 57.16 92 HIS A N 1
ATOM 753 C CA . HIS A 1 92 ? 29.889 -1.838 -63.687 1.00 57.16 92 HIS A CA 1
ATOM 754 C C . HIS A 1 92 ? 29.642 -1.539 -65.171 1.00 57.16 92 HIS A C 1
ATOM 756 O O . HIS A 1 92 ? 29.885 -2.387 -66.024 1.00 57.16 92 HIS A O 1
ATOM 762 N N . GLU A 1 93 ? 29.210 -0.328 -65.467 1.00 58.75 93 GLU A N 1
ATOM 763 C CA . GLU A 1 93 ? 29.366 0.330 -66.762 1.00 58.75 93 GLU A CA 1
ATOM 764 C C . GLU A 1 93 ? 29.291 1.814 -66.395 1.00 58.75 93 GLU A C 1
ATOM 766 O O . GLU A 1 93 ? 28.283 2.256 -65.870 1.00 58.75 93 GLU A O 1
ATOM 771 N N . ASP A 1 94 ? 30.427 2.493 -66.248 1.00 54.78 94 ASP A N 1
ATOM 772 C CA . ASP A 1 94 ? 30.880 3.387 -67.305 1.00 54.78 94 ASP A CA 1
ATOM 773 C C . ASP A 1 94 ? 32.409 3.381 -67.435 1.00 54.78 94 ASP A C 1
ATOM 775 O O . ASP A 1 94 ? 33.152 4.069 -66.731 1.00 54.78 94 ASP A O 1
ATOM 779 N N . LYS A 1 95 ? 32.894 2.631 -68.428 1.00 59.94 95 LYS A N 1
ATOM 780 C CA . LYS A 1 95 ? 34.104 3.023 -69.148 1.00 59.94 95 LYS A CA 1
ATOM 781 C C . LYS A 1 95 ? 33.724 4.207 -70.030 1.00 59.94 95 LYS A C 1
ATOM 783 O O . LYS A 1 95 ? 33.205 4.000 -71.119 1.00 59.94 95 LYS A O 1
ATOM 788 N N . SER A 1 96 ? 34.010 5.430 -69.605 1.00 57.03 96 SER A N 1
ATOM 789 C CA . SER A 1 96 ? 34.075 6.537 -70.554 1.00 57.03 96 SER A CA 1
ATOM 790 C C . SER A 1 96 ? 34.935 7.673 -70.028 1.00 57.03 96 SER A C 1
ATOM 792 O O . SER A 1 96 ? 34.578 8.380 -69.094 1.00 57.03 96 SER A O 1
ATOM 794 N N . THR A 1 97 ? 36.045 7.861 -70.738 1.00 61.44 97 THR A N 1
ATOM 795 C CA . THR A 1 97 ? 36.661 9.155 -71.043 1.00 61.44 97 THR A CA 1
ATOM 796 C C . THR A 1 97 ? 37.155 10.001 -69.873 1.00 61.44 97 THR A C 1
ATOM 798 O O . THR A 1 97 ? 36.432 10.843 -69.356 1.00 61.44 97 THR A O 1
ATOM 801 N N . PHE A 1 98 ? 38.471 9.991 -69.668 1.00 59.38 98 PHE A N 1
ATOM 802 C CA . PHE A 1 98 ? 39.186 11.231 -69.954 1.00 59.38 98 PHE A CA 1
ATOM 803 C C . PHE A 1 98 ? 40.590 10.943 -70.478 1.00 59.38 98 PHE A C 1
ATOM 805 O O . PHE A 1 98 ? 41.378 10.212 -69.885 1.00 59.38 98 PHE A O 1
ATOM 812 N N . VAL A 1 99 ? 40.831 11.483 -71.664 1.00 66.19 99 VAL A N 1
ATOM 813 C CA . VAL A 1 99 ? 42.036 11.348 -72.469 1.00 66.19 99 VAL A CA 1
ATOM 814 C C . VAL A 1 99 ? 43.150 12.132 -71.780 1.00 66.19 99 VAL A C 1
ATOM 816 O O . VAL A 1 99 ? 42.951 13.284 -71.402 1.00 66.19 99 VAL A O 1
ATOM 819 N N . SER A 1 100 ? 44.310 11.506 -71.596 1.00 62.06 100 SER A N 1
ATOM 820 C CA . SER A 1 100 ? 45.515 12.186 -71.123 1.00 62.06 100 SER A CA 1
ATOM 821 C C . SER A 1 100 ? 45.991 13.166 -72.207 1.00 62.06 100 SER A C 1
ATOM 823 O O . SER A 1 100 ? 46.189 12.736 -73.346 1.00 62.06 100 SER A O 1
ATOM 825 N N . PRO A 1 101 ? 46.150 14.465 -71.894 1.00 69.88 101 PRO A N 1
ATOM 826 C CA . PRO A 1 101 ? 46.781 15.422 -72.795 1.00 69.88 101 PRO A CA 1
ATOM 827 C C . PRO A 1 101 ? 48.269 15.077 -72.879 1.00 69.88 101 PRO A C 1
ATOM 829 O O . PRO A 1 101 ? 49.002 15.252 -71.908 1.00 69.88 101 PRO A O 1
ATOM 832 N N . PHE A 1 102 ? 48.672 14.491 -74.001 1.00 60.69 102 PHE A N 1
ATOM 833 C CA . PHE A 1 102 ? 50.054 14.128 -74.285 1.00 60.69 102 PHE A CA 1
ATOM 834 C C . PHE A 1 102 ? 50.974 15.361 -74.332 1.00 60.69 102 PHE A C 1
ATOM 836 O O . PHE A 1 102 ? 50.509 16.494 -74.479 1.00 60.69 102 PHE A O 1
ATOM 843 N N . GLU A 1 103 ? 52.264 15.048 -74.207 1.00 47.62 103 GLU A N 1
ATOM 844 C CA . GLU A 1 103 ? 53.459 15.810 -74.599 1.00 47.62 103 GLU A CA 1
ATOM 845 C C . GLU A 1 103 ? 53.308 16.688 -75.855 1.00 47.62 103 GLU A C 1
ATOM 847 O O . GLU A 1 103 ? 52.564 16.302 -76.787 1.00 47.62 103 GLU A O 1
#

Foldseek 3Di:
DDPPDPQPPPDDPVLSVCVVVVVVPCPPPDPPPPQQDALAAVAADPCLVVVHDPCHSNHNYHNCVVVDDDPPDDDDDDPPPPDDDDDDDDDDDDPDDDDDPDD